Protein AF-A0AAD8IWA5-F1 (afdb_monomer_lite)

Sequence (115 aa):
MPHELLEHISFGDSPSVLSGEKQRKERSYDFTGAILWFAAKCDLILLLFDPHKLNISDGFKRVISSLRVHEDKIRVVLNKADQVDTQQLMRMYGALMWSLKKVLNTPEVVRIYVG

Organism: NCBI:txid360622

pLDDT: mean 85.71, std 9.95, range [51.41, 95.69]

Foldseek 3Di:
DDDPVCVPDDDDDDPDQDADCCQVVVDPDDSLVVLLVVLVVDQADEAEDELVHLDCHPSNLSSLLSSLVNLVRYAYEHPPLVVDDPVSSVVSVVVNQVVSCVSNVDPDRHHYHYD

Secondary structure (DSSP, 8-state):
---GGGGT-----------TTHHHHT-SS-HHHHHHHHHHH-S-EEEEE-GGG----HHHHHHHHHGGGGGGGEEEEE--GGGS-HHHHHHHHHHHHHHHHHHH--SS-PPEEE-

InterPro domains:
  IPR027417 P-loop containing nucleoside triphosphate hydrolase [G3DSA:3.40.50.300] (1-115)
  IPR027417 P-loop containing nucleoside triphosphate hydrolase [SSF52540] (4-103)

Radius of gyration: 15.16 Å; chains: 1; bounding box: 36×41×34 Å

Structure (mmCIF, N/CA/C/O backbone):
data_AF-A0AAD8IWA5-F1
#
_entry.id   AF-A0AAD8IWA5-F1
#
loop_
_atom_site.group_PDB
_atom_site.id
_atom_site.type_symbol
_atom_site.label_atom_id
_atom_site.label_alt_id
_atom_site.label_comp_id
_atom_site.label_asym_id
_atom_site.label_entity_id
_atom_site.label_seq_id
_atom_site.pdbx_PDB_ins_code
_atom_site.Cartn_x
_atom_site.Cartn_y
_atom_site.Cartn_z
_atom_site.occupancy
_atom_site.B_iso_or_equiv
_atom_site.auth_seq_id
_atom_site.auth_comp_id
_atom_site.auth_asym_id
_atom_site.auth_atom_id
_atom_site.pdbx_PDB_model_num
ATOM 1 N N . MET A 1 1 ? 2.916 -25.368 -1.268 1.00 78.31 1 MET A N 1
ATOM 2 C CA . MET A 1 1 ? 1.818 -25.525 -0.295 1.00 78.31 1 MET A CA 1
ATOM 3 C C . MET A 1 1 ? 0.525 -25.562 -1.094 1.00 78.31 1 MET A C 1
ATOM 5 O O . MET A 1 1 ? 0.270 -24.581 -1.779 1.00 78.31 1 MET A O 1
ATOM 9 N N . PRO A 1 2 ? -0.207 -26.685 -1.122 1.00 86.81 2 PRO A N 1
ATOM 10 C CA . PRO A 1 2 ? -1.456 -26.779 -1.872 1.00 86.81 2 PRO A CA 1
ATOM 11 C C . PRO A 1 2 ? -2.577 -26.040 -1.129 1.00 86.81 2 PRO A C 1
ATOM 13 O O . PRO A 1 2 ? -2.788 -26.273 0.059 1.00 86.81 2 PRO A O 1
ATOM 16 N N . HIS A 1 3 ? -3.254 -25.126 -1.821 1.00 94.06 3 HIS A N 1
ATOM 17 C CA . HIS A 1 3 ? -4.427 -24.402 -1.335 1.00 94.06 3 HIS A CA 1
ATOM 18 C C . HIS A 1 3 ? -5.238 -23.945 -2.552 1.00 94.06 3 HIS A C 1
ATOM 20 O O . HIS A 1 3 ? -4.656 -23.364 -3.462 1.00 94.06 3 HIS A O 1
ATOM 26 N N . GLU A 1 4 ? -6.556 -24.148 -2.549 1.00 95.62 4 GLU A N 1
ATOM 27 C CA . GLU A 1 4 ? -7.449 -23.883 -3.694 1.00 95.62 4 GLU A CA 1
ATOM 28 C C . GLU A 1 4 ? -7.301 -22.451 -4.241 1.00 95.62 4 GLU A C 1
ATOM 30 O O . GLU A 1 4 ? -7.073 -22.245 -5.425 1.00 95.62 4 GLU A O 1
ATOM 35 N N . LEU A 1 5 ? -7.279 -21.440 -3.361 1.00 92.19 5 LEU A N 1
ATOM 36 C CA . LEU A 1 5 ? -7.038 -20.050 -3.784 1.00 92.19 5 LEU A CA 1
ATOM 37 C C . LEU A 1 5 ? -5.697 -19.840 -4.509 1.00 92.19 5 LEU A C 1
ATOM 39 O O . LEU A 1 5 ? -5.620 -18.991 -5.393 1.00 92.19 5 LEU A O 1
ATOM 43 N N . LEU A 1 6 ? -4.647 -20.595 -4.169 1.00 93.81 6 LEU A N 1
ATOM 44 C CA . LEU A 1 6 ? -3.332 -20.441 -4.799 1.00 93.81 6 LEU A CA 1
ATOM 45 C C . LEU A 1 6 ? -3.281 -21.000 -6.230 1.00 93.81 6 LEU A C 1
ATOM 47 O O . LEU A 1 6 ? -2.306 -20.760 -6.938 1.00 93.81 6 LEU A O 1
ATOM 51 N N . GLU A 1 7 ? -4.328 -21.700 -6.674 1.00 94.38 7 GLU A N 1
ATOM 52 C CA . GLU A 1 7 ? -4.515 -22.082 -8.079 1.00 94.38 7 GLU A CA 1
ATOM 53 C C . GLU A 1 7 ? -4.967 -20.894 -8.941 1.00 94.38 7 GLU A C 1
ATOM 55 O O . GLU A 1 7 ? -4.786 -20.898 -10.158 1.00 94.38 7 GLU A O 1
ATOM 60 N N . HIS A 1 8 ? -5.528 -19.856 -8.312 1.00 95.06 8 HIS A N 1
ATOM 61 C CA . HIS A 1 8 ? -6.083 -18.682 -8.990 1.00 95.06 8 HIS A CA 1
ATOM 62 C C . HIS A 1 8 ? -5.279 -17.407 -8.747 1.00 95.06 8 HIS A C 1
ATOM 64 O O . HIS A 1 8 ? -5.239 -16.535 -9.613 1.00 95.06 8 HIS A O 1
ATOM 70 N N . ILE A 1 9 ? -4.652 -17.278 -7.575 1.00 94.94 9 ILE A N 1
ATOM 71 C CA . ILE A 1 9 ? -3.893 -16.089 -7.188 1.00 94.94 9 ILE A CA 1
ATOM 72 C C . ILE A 1 9 ? -2.531 -16.460 -6.614 1.00 94.94 9 ILE A C 1
ATOM 74 O O . ILE A 1 9 ? -2.376 -17.421 -5.870 1.00 94.94 9 ILE A O 1
ATOM 78 N N . SER A 1 10 ? -1.526 -15.654 -6.932 1.00 94.50 10 SER A N 1
ATOM 79 C CA . SER A 1 10 ? -0.190 -15.771 -6.352 1.00 94.50 10 SER A CA 1
ATOM 80 C C . SER A 1 10 ? 0.102 -14.555 -5.487 1.00 94.50 10 SER A C 1
ATOM 82 O O . SER A 1 10 ? -0.096 -13.419 -5.914 1.00 94.50 10 SER A O 1
ATOM 84 N N . PHE A 1 11 ? 0.604 -14.790 -4.276 1.00 93.06 11 PHE A N 1
ATOM 85 C CA . PHE A 1 11 ? 1.044 -13.725 -3.381 1.00 93.06 11 PHE A CA 1
ATOM 86 C C . PHE A 1 11 ? 2.556 -13.545 -3.486 1.00 93.06 11 PHE A C 1
ATOM 88 O O . PHE A 1 11 ? 3.319 -14.492 -3.298 1.00 93.06 11 PHE A O 1
ATOM 95 N N . GLY A 1 12 ? 2.983 -12.316 -3.767 1.00 92.62 12 GLY A N 1
ATOM 96 C CA . GLY A 1 12 ? 4.368 -11.895 -3.608 1.00 92.62 12 GLY A CA 1
ATOM 97 C C . GLY A 1 12 ? 4.512 -11.133 -2.299 1.00 92.62 12 GLY A C 1
ATOM 98 O O . GLY A 1 12 ? 3.925 -10.062 -2.158 1.00 92.62 12 GLY A O 1
ATOM 99 N N . ASP A 1 13 ? 5.279 -11.672 -1.356 1.00 91.12 13 ASP A N 1
ATOM 100 C CA . ASP A 1 13 ? 5.641 -10.939 -0.144 1.00 91.12 13 ASP A CA 1
ATOM 101 C C . ASP A 1 13 ? 6.926 -10.136 -0.376 1.00 91.12 13 ASP A C 1
ATOM 103 O O . ASP A 1 13 ? 7.864 -10.598 -1.034 1.00 91.12 13 ASP A O 1
ATOM 107 N N . SER A 1 14 ? 6.963 -8.916 0.153 1.00 88.62 14 SER A N 1
ATOM 108 C CA . SER A 1 14 ? 8.094 -8.006 -0.005 1.00 88.62 14 SER A CA 1
ATOM 109 C C . SER A 1 14 ? 8.733 -7.720 1.353 1.00 88.62 14 SER A C 1
ATOM 111 O O . SER A 1 14 ? 8.018 -7.477 2.325 1.00 88.62 14 SER A O 1
ATOM 113 N N . PRO A 1 15 ? 10.073 -7.676 1.452 1.00 86.19 15 PRO A N 1
ATOM 114 C CA . PRO A 1 15 ? 10.728 -7.281 2.691 1.00 86.19 15 PRO A CA 1
ATOM 115 C C . PRO A 1 15 ? 10.256 -5.900 3.162 1.00 86.19 15 PRO A C 1
ATOM 117 O O . PRO A 1 15 ? 10.232 -4.951 2.374 1.00 86.19 15 PRO A O 1
ATOM 120 N N . SER A 1 16 ? 9.973 -5.757 4.459 1.00 79.12 16 SER A N 1
ATOM 121 C CA . SER A 1 16 ? 9.470 -4.514 5.054 1.00 79.12 16 SER A CA 1
ATOM 122 C C . SER A 1 16 ? 10.278 -3.287 4.644 1.00 79.12 16 SER A C 1
ATOM 124 O O . SER A 1 16 ? 11.512 -3.313 4.572 1.00 79.12 16 SER A O 1
ATOM 126 N N . VAL A 1 17 ? 9.596 -2.167 4.418 1.00 76.81 17 VAL A N 1
ATOM 127 C CA . VAL A 1 17 ? 10.276 -0.909 4.115 1.00 76.81 17 VAL A CA 1
ATOM 128 C C . VAL A 1 17 ? 10.943 -0.383 5.385 1.00 76.81 17 VAL A C 1
ATOM 130 O O . VAL A 1 17 ? 10.303 0.193 6.259 1.00 76.81 17 VAL A O 1
ATOM 133 N N . LEU A 1 18 ? 12.256 -0.594 5.488 1.00 67.56 18 LEU A N 1
ATOM 134 C CA . LEU A 1 18 ? 13.110 0.006 6.511 1.00 67.56 18 LEU A CA 1
ATOM 135 C C . LEU A 1 18 ? 12.972 1.535 6.495 1.00 67.56 18 LEU A C 1
ATOM 137 O O . LEU A 1 18 ? 12.909 2.153 5.430 1.00 67.56 18 LEU A O 1
ATOM 141 N N . SER A 1 19 ? 12.968 2.141 7.676 1.00 63.00 19 SER A N 1
ATOM 142 C CA . SER A 1 19 ? 12.977 3.590 7.866 1.00 63.00 19 SER A CA 1
ATOM 143 C C . SER A 1 19 ? 14.409 4.142 7.927 1.00 63.00 19 SER A C 1
ATOM 145 O O . SER A 1 19 ? 15.274 3.548 8.570 1.00 63.00 19 SER A O 1
ATOM 147 N N . GLY A 1 20 ? 14.645 5.319 7.336 1.00 60.00 20 GLY A N 1
ATOM 148 C CA . GLY A 1 20 ? 15.899 6.080 7.476 1.00 60.00 20 GLY A CA 1
ATOM 149 C C . GLY A 1 20 ? 17.061 5.611 6.586 1.00 60.00 20 GLY A C 1
ATOM 150 O O . GLY A 1 20 ? 16.866 4.888 5.608 1.00 60.00 20 GLY A O 1
ATOM 151 N N . GLU A 1 21 ? 18.292 6.024 6.924 1.00 51.41 21 GLU A N 1
ATOM 152 C CA . GLU A 1 21 ? 19.520 5.730 6.150 1.00 51.41 21 GLU A CA 1
ATOM 153 C C . GLU A 1 21 ? 19.823 4.232 5.981 1.00 51.41 21 GLU A C 1
ATOM 155 O O . GLU A 1 21 ? 20.580 3.852 5.085 1.00 51.41 21 GLU A O 1
ATOM 160 N N . LYS A 1 22 ? 19.204 3.369 6.796 1.00 56.41 22 LYS A N 1
ATOM 161 C CA . LYS A 1 22 ? 19.356 1.910 6.724 1.00 56.41 22 LYS A CA 1
ATOM 162 C C . LYS A 1 22 ? 18.938 1.330 5.371 1.00 56.41 22 LYS A C 1
ATOM 164 O O . LYS A 1 22 ? 19.570 0.396 4.900 1.00 56.41 22 LYS A O 1
ATOM 169 N N . GLN A 1 23 ? 17.973 1.944 4.677 1.00 54.84 23 GLN A N 1
ATOM 170 C CA . GLN A 1 23 ? 17.627 1.565 3.297 1.00 54.84 23 GLN A CA 1
ATOM 171 C C . GLN A 1 23 ? 18.818 1.654 2.334 1.00 54.84 23 GLN A C 1
ATOM 173 O O . GLN A 1 23 ? 18.943 0.809 1.458 1.00 54.84 23 GLN A O 1
ATOM 178 N N . ARG A 1 24 ? 19.673 2.679 2.477 1.00 54.56 24 ARG A N 1
ATOM 179 C CA . ARG A 1 24 ? 20.832 2.899 1.593 1.00 54.56 24 ARG A CA 1
ATOM 180 C C . ARG A 1 24 ? 22.094 2.186 2.074 1.00 54.56 24 ARG A C 1
ATOM 182 O O . ARG A 1 24 ? 22.923 1.851 1.240 1.00 54.56 24 ARG A O 1
ATOM 189 N N . LYS A 1 25 ? 22.259 1.999 3.389 1.00 54.44 25 LYS A N 1
ATOM 190 C CA . LYS A 1 25 ? 23.468 1.399 3.982 1.00 54.44 25 LYS A CA 1
ATOM 191 C C . LYS A 1 25 ? 23.394 -0.124 4.155 1.00 54.44 25 LYS A C 1
ATOM 193 O O . LYS A 1 25 ? 24.430 -0.764 4.059 1.00 54.44 25 LYS A O 1
ATOM 198 N N . GLU A 1 26 ? 22.217 -0.710 4.399 1.00 61.03 26 GLU A N 1
ATOM 199 C CA . GLU A 1 26 ? 22.083 -2.159 4.667 1.00 61.03 26 GLU A CA 1
ATOM 200 C C . GLU A 1 26 ? 21.613 -2.982 3.457 1.00 61.03 26 GLU A C 1
ATOM 202 O O . GLU A 1 26 ? 21.764 -4.202 3.467 1.00 61.03 26 GLU A O 1
ATOM 207 N N . ARG A 1 27 ? 21.044 -2.369 2.407 1.00 70.38 27 ARG A N 1
ATOM 208 C CA . ARG A 1 27 ? 20.591 -3.115 1.220 1.00 70.38 27 ARG A CA 1
ATOM 209 C C . ARG A 1 27 ? 21.639 -3.073 0.116 1.00 70.38 27 ARG A C 1
ATOM 211 O O . ARG A 1 27 ? 21.992 -2.007 -0.373 1.00 70.38 27 ARG A O 1
ATOM 218 N N . SER A 1 2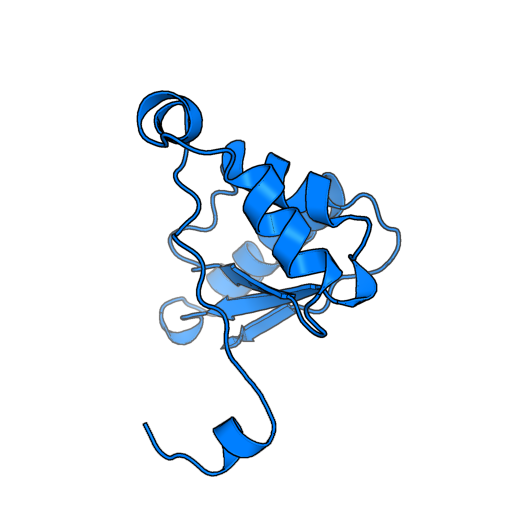8 ? 22.079 -4.251 -0.315 1.00 80.62 28 SER A N 1
ATOM 219 C CA . SER A 1 28 ? 23.005 -4.451 -1.438 1.00 80.62 28 SER A CA 1
ATOM 220 C C . SER A 1 28 ? 22.342 -4.333 -2.819 1.00 80.62 28 SER A C 1
ATOM 222 O O . SER A 1 28 ? 22.991 -4.579 -3.832 1.00 80.62 28 SER A O 1
ATOM 224 N N . TYR A 1 29 ? 21.054 -3.979 -2.876 1.00 85.44 29 TYR A N 1
ATOM 225 C CA . TYR A 1 29 ? 20.263 -3.917 -4.104 1.00 85.44 29 TYR A CA 1
ATOM 226 C C . TYR A 1 29 ? 19.307 -2.718 -4.111 1.00 85.44 29 TYR A C 1
ATOM 228 O O . TYR A 1 29 ? 18.931 -2.191 -3.058 1.00 85.44 29 TYR A O 1
ATOM 236 N N . ASP A 1 30 ? 18.873 -2.309 -5.307 1.00 85.94 30 ASP A N 1
ATOM 237 C CA . ASP A 1 30 ? 17.857 -1.269 -5.466 1.00 85.94 30 ASP A CA 1
ATOM 238 C C . ASP A 1 30 ? 16.464 -1.807 -5.120 1.00 85.94 30 ASP A C 1
ATOM 240 O O . ASP A 1 30 ? 15.743 -2.360 -5.950 1.00 85.94 30 ASP A O 1
ATOM 244 N N . PHE A 1 31 ? 16.074 -1.617 -3.862 1.00 87.19 31 PHE A N 1
ATOM 245 C CA . PHE A 1 31 ? 14.748 -1.998 -3.399 1.00 87.19 31 PHE A CA 1
ATOM 246 C C . PHE A 1 31 ? 13.620 -1.255 -4.118 1.00 87.19 31 PHE A C 1
ATOM 248 O O . PHE A 1 31 ? 12.578 -1.846 -4.376 1.00 87.19 31 PHE A O 1
ATOM 255 N N . THR A 1 32 ? 13.803 0.030 -4.442 1.00 88.00 32 THR A N 1
ATOM 256 C CA . THR A 1 32 ? 12.736 0.800 -5.102 1.00 88.00 32 THR A CA 1
ATOM 257 C C . THR A 1 32 ? 12.518 0.275 -6.519 1.00 88.00 32 THR A C 1
ATOM 259 O O . THR A 1 32 ? 11.378 0.030 -6.905 1.00 88.00 32 THR A O 1
ATOM 262 N N . GLY A 1 33 ? 13.604 0.017 -7.253 1.00 90.56 33 GLY A N 1
ATOM 263 C CA . GLY A 1 33 ? 13.554 -0.607 -8.574 1.00 90.56 33 GLY A CA 1
ATOM 264 C C . GLY A 1 33 ? 12.941 -2.009 -8.551 1.00 90.56 33 GLY A C 1
ATOM 265 O O . GLY A 1 33 ? 12.105 -2.320 -9.396 1.00 90.56 33 GLY A O 1
ATOM 266 N N . ALA A 1 34 ? 13.276 -2.832 -7.552 1.00 91.62 34 ALA A N 1
ATOM 267 C CA . ALA A 1 34 ? 12.678 -4.157 -7.389 1.00 91.62 34 ALA A CA 1
ATOM 268 C C . ALA A 1 34 ? 11.157 -4.082 -7.165 1.00 91.62 34 ALA A C 1
ATOM 270 O O . ALA A 1 34 ? 10.399 -4.770 -7.846 1.00 91.62 34 ALA A O 1
ATOM 271 N N . ILE A 1 35 ? 10.696 -3.212 -6.259 1.00 92.31 35 ILE A N 1
ATOM 272 C CA . ILE A 1 35 ? 9.260 -3.011 -6.007 1.00 92.31 35 ILE A CA 1
ATOM 273 C C . ILE A 1 35 ? 8.545 -2.498 -7.262 1.00 92.31 35 ILE A C 1
ATOM 275 O O . ILE A 1 35 ? 7.464 -2.985 -7.585 1.00 92.31 35 ILE A O 1
ATOM 279 N N . LEU A 1 36 ? 9.153 -1.568 -8.002 1.00 92.81 36 LEU A N 1
ATOM 280 C CA . LEU A 1 36 ? 8.584 -1.060 -9.250 1.00 92.81 36 LEU A CA 1
ATOM 281 C C . LEU A 1 36 ? 8.472 -2.156 -10.324 1.00 92.81 36 LEU A C 1
ATOM 283 O O . LEU A 1 36 ? 7.466 -2.232 -11.024 1.00 92.81 36 LEU A O 1
ATOM 287 N N . TRP A 1 37 ? 9.466 -3.043 -10.422 1.00 94.25 37 TRP A N 1
ATOM 288 C CA . TRP A 1 37 ? 9.421 -4.188 -11.334 1.00 94.25 37 TRP A CA 1
ATOM 289 C C . TRP A 1 37 ? 8.265 -5.142 -11.005 1.00 94.25 37 TRP A C 1
ATOM 291 O O . TRP A 1 37 ? 7.580 -5.609 -11.915 1.00 94.25 37 TRP A O 1
ATOM 301 N N . PHE A 1 38 ? 8.006 -5.395 -9.716 1.00 94.69 38 PHE A N 1
ATOM 302 C CA . PHE A 1 38 ? 6.841 -6.176 -9.288 1.00 94.69 38 PHE A CA 1
ATOM 303 C C . PHE A 1 38 ? 5.527 -5.451 -9.583 1.00 94.69 38 PHE A C 1
ATOM 305 O O . PHE A 1 38 ? 4.610 -6.066 -10.118 1.00 94.69 38 PHE A O 1
ATOM 312 N N . ALA A 1 39 ? 5.451 -4.146 -9.313 1.00 94.62 39 ALA A N 1
ATOM 313 C CA . ALA A 1 39 ? 4.264 -3.328 -9.564 1.00 94.62 39 ALA A CA 1
ATOM 314 C C . ALA A 1 39 ? 3.821 -3.330 -11.037 1.00 94.62 39 ALA A C 1
ATOM 316 O O . ALA A 1 39 ? 2.626 -3.362 -11.349 1.00 94.62 39 ALA A O 1
ATOM 317 N N . ALA A 1 40 ? 4.792 -3.360 -11.952 1.00 95.19 40 ALA A N 1
ATOM 318 C CA . ALA A 1 40 ? 4.529 -3.464 -13.381 1.00 95.19 40 ALA A CA 1
ATOM 319 C C . ALA A 1 40 ? 3.889 -4.810 -13.775 1.00 95.19 40 ALA A C 1
ATOM 321 O O . ALA A 1 40 ? 3.174 -4.870 -14.773 1.00 95.19 40 ALA A O 1
ATOM 322 N N . LYS A 1 41 ? 4.121 -5.878 -12.999 1.00 95.12 41 LYS A N 1
ATOM 323 C CA . LYS A 1 41 ? 3.707 -7.255 -13.319 1.00 95.12 41 LYS A CA 1
ATOM 324 C C . LYS A 1 41 ? 2.5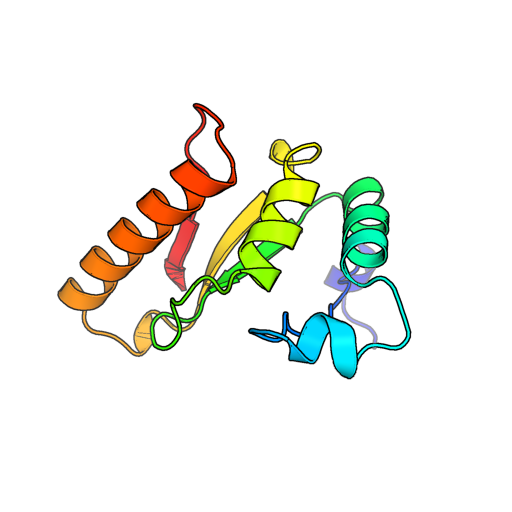30 -7.776 -12.505 1.00 95.12 41 LYS A C 1
ATOM 326 O O . LYS A 1 41 ? 1.902 -8.733 -12.935 1.00 95.12 41 LYS A O 1
ATOM 331 N N . CYS A 1 42 ? 2.259 -7.202 -11.339 1.00 95.44 42 CYS A N 1
ATOM 332 C CA . CYS A 1 42 ? 1.143 -7.622 -10.503 1.00 95.44 42 CYS A CA 1
ATOM 333 C C . CYS A 1 42 ? -0.173 -6.976 -10.946 1.00 95.44 42 CYS A C 1
ATOM 335 O O . CYS A 1 42 ? -0.184 -5.879 -11.515 1.00 95.44 42 CYS A O 1
ATOM 337 N N . ASP A 1 43 ? -1.279 -7.615 -10.585 1.00 95.69 43 ASP A N 1
ATOM 338 C CA . ASP A 1 43 ? -2.630 -7.083 -10.779 1.00 95.69 43 ASP A CA 1
ATOM 339 C C . ASP A 1 43 ? -3.086 -6.195 -9.611 1.00 95.69 43 ASP A C 1
ATOM 341 O O . ASP A 1 43 ? -3.901 -5.294 -9.787 1.00 95.69 43 ASP A O 1
ATOM 345 N N . LEU A 1 44 ? -2.534 -6.416 -8.412 1.00 94.56 44 LEU A N 1
ATOM 346 C CA . LEU A 1 44 ? -2.917 -5.726 -7.182 1.00 94.56 44 LEU A CA 1
ATOM 347 C C . LEU A 1 44 ? -1.693 -5.447 -6.304 1.00 94.56 44 LEU A C 1
ATOM 349 O O . LEU A 1 44 ? -0.844 -6.317 -6.119 1.00 94.56 44 LEU A O 1
ATOM 353 N N . ILE A 1 45 ? -1.642 -4.255 -5.710 1.00 94.44 45 ILE A N 1
ATOM 354 C CA . ILE A 1 45 ? -0.605 -3.848 -4.758 1.00 94.44 45 ILE A CA 1
ATOM 355 C C . ILE A 1 45 ? -1.269 -3.542 -3.419 1.00 94.44 45 ILE A C 1
ATOM 357 O O . ILE A 1 45 ? -2.068 -2.611 -3.313 1.00 94.44 45 ILE A O 1
ATOM 361 N N . LEU A 1 46 ? -0.916 -4.301 -2.382 1.00 94.19 46 LEU A N 1
ATOM 362 C CA . LEU A 1 46 ? -1.412 -4.090 -1.024 1.00 94.19 46 LEU A CA 1
ATOM 363 C C . LEU A 1 46 ? -0.411 -3.266 -0.208 1.00 94.19 46 LEU A C 1
ATOM 365 O O . LEU A 1 46 ? 0.711 -3.702 0.040 1.00 94.19 46 LEU A O 1
ATOM 369 N N . LEU A 1 47 ? -0.827 -2.080 0.238 1.00 92.44 47 LEU A N 1
ATOM 370 C CA . LEU A 1 47 ? -0.067 -1.263 1.184 1.00 92.44 47 LEU A CA 1
ATOM 371 C C . LEU A 1 47 ? -0.624 -1.461 2.593 1.00 92.44 47 LEU A C 1
ATOM 373 O O . LEU A 1 47 ? -1.725 -1.006 2.899 1.00 92.44 47 LEU A O 1
ATOM 377 N N . LEU A 1 48 ? 0.150 -2.129 3.445 1.00 91.44 48 LEU A N 1
ATOM 378 C CA . LEU A 1 48 ? -0.238 -2.466 4.813 1.00 91.44 48 LEU A CA 1
ATOM 379 C C . LEU A 1 48 ? 0.245 -1.393 5.794 1.00 91.44 48 LEU A C 1
ATOM 381 O O . LEU A 1 48 ? 1.431 -1.065 5.836 1.00 91.44 48 LEU A O 1
ATOM 385 N N . PHE A 1 49 ? -0.673 -0.884 6.611 1.00 90.00 49 PHE A N 1
ATOM 386 C CA . PHE A 1 49 ? -0.401 0.051 7.697 1.00 90.00 49 PHE A CA 1
ATOM 387 C C . PHE A 1 49 ? -0.854 -0.550 9.019 1.00 90.00 49 PHE A C 1
ATOM 389 O O . PHE A 1 49 ? -1.938 -1.113 9.110 1.00 90.00 49 PHE A O 1
ATOM 396 N N . ASP A 1 50 ? -0.024 -0.393 10.043 1.00 87.88 50 ASP A N 1
ATOM 397 C CA . ASP A 1 50 ? -0.356 -0.727 11.426 1.00 87.88 50 ASP A CA 1
ATOM 398 C C . ASP A 1 50 ? -0.705 0.584 12.150 1.00 87.88 50 ASP A C 1
ATOM 400 O O . ASP A 1 50 ? 0.090 1.534 12.066 1.00 87.88 50 ASP A O 1
ATOM 404 N N . PRO A 1 51 ? -1.851 0.676 12.848 1.00 82.75 51 PRO A N 1
ATOM 405 C CA . PRO A 1 51 ? -2.244 1.874 13.556 1.00 82.75 51 PRO A CA 1
ATOM 406 C C . PRO A 1 51 ? -1.136 2.309 14.529 1.00 82.75 51 PRO A C 1
ATOM 408 O O . PRO A 1 51 ? -0.691 3.459 14.492 1.00 82.75 51 PRO A O 1
ATOM 411 N N . HIS A 1 52 ? -0.575 1.407 15.329 1.00 80.00 52 HIS A N 1
ATOM 412 C CA . HIS A 1 52 ? 0.443 1.772 16.316 1.00 80.00 52 HIS A CA 1
ATOM 413 C C . HIS A 1 52 ? 1.742 2.315 15.695 1.00 80.00 52 HIS A C 1
ATOM 415 O O . HIS A 1 52 ? 2.556 2.916 16.397 1.00 80.00 52 HIS A O 1
ATOM 421 N N . LYS A 1 53 ? 1.956 2.121 14.385 1.00 74.25 53 LYS A N 1
ATOM 422 C CA . LYS A 1 53 ? 3.168 2.526 13.657 1.00 74.25 53 LYS A CA 1
ATOM 423 C C . LYS A 1 53 ? 2.852 3.276 12.361 1.00 74.25 53 LYS A C 1
ATOM 425 O O . LYS A 1 53 ? 3.508 3.072 11.344 1.00 74.25 53 LYS A O 1
ATOM 430 N N . LEU A 1 54 ? 1.907 4.212 12.410 1.00 73.44 54 LEU A N 1
ATOM 431 C CA . LEU A 1 54 ? 1.457 5.002 11.253 1.00 73.44 54 LEU A CA 1
ATOM 432 C C . LEU A 1 54 ? 2.478 6.002 10.667 1.00 73.44 54 LEU A C 1
ATOM 434 O O . LEU A 1 54 ? 2.138 6.812 9.804 1.00 73.44 54 LEU A O 1
ATOM 438 N N . ASN A 1 55 ? 3.737 5.976 11.109 1.00 71.25 55 ASN A N 1
ATOM 439 C CA . ASN A 1 55 ? 4.747 6.897 10.606 1.00 71.25 55 ASN A CA 1
ATOM 440 C C . ASN A 1 55 ? 5.212 6.483 9.199 1.00 71.25 55 ASN A C 1
ATOM 442 O O . ASN A 1 55 ? 5.976 5.529 9.030 1.00 71.25 55 ASN A O 1
ATOM 446 N N . 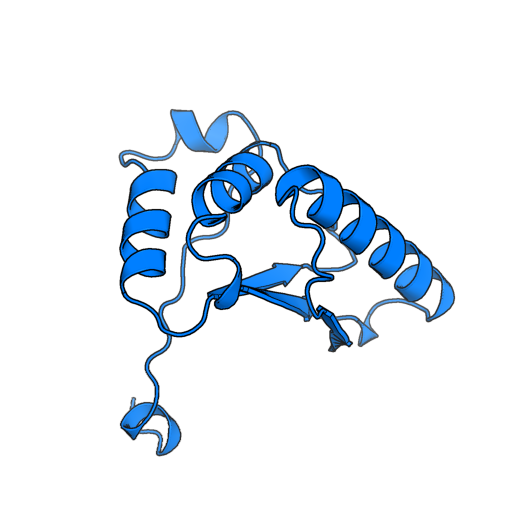ILE A 1 56 ? 4.775 7.229 8.182 1.00 76.31 56 ILE A N 1
ATOM 447 C CA . ILE A 1 56 ? 5.226 7.045 6.800 1.00 76.31 56 ILE A CA 1
ATOM 448 C C . ILE A 1 56 ? 6.662 7.564 6.688 1.00 76.31 56 ILE A C 1
ATOM 450 O O . ILE A 1 56 ? 6.902 8.756 6.479 1.00 76.31 56 ILE A O 1
ATOM 454 N N . SER A 1 57 ? 7.626 6.655 6.833 1.00 78.12 57 SER A N 1
ATOM 455 C CA . SER A 1 57 ? 9.047 6.975 6.688 1.00 78.12 57 SER A CA 1
ATOM 456 C C . SER A 1 57 ? 9.367 7.520 5.293 1.00 78.12 57 SER A C 1
ATOM 458 O O . SER A 1 57 ? 8.680 7.213 4.317 1.00 78.12 57 SER A O 1
ATOM 460 N N . ASP A 1 58 ? 10.445 8.294 5.161 1.00 79.00 58 ASP A N 1
ATOM 461 C CA . ASP A 1 58 ? 10.831 8.867 3.863 1.00 79.00 58 ASP A CA 1
ATOM 462 C C . ASP A 1 5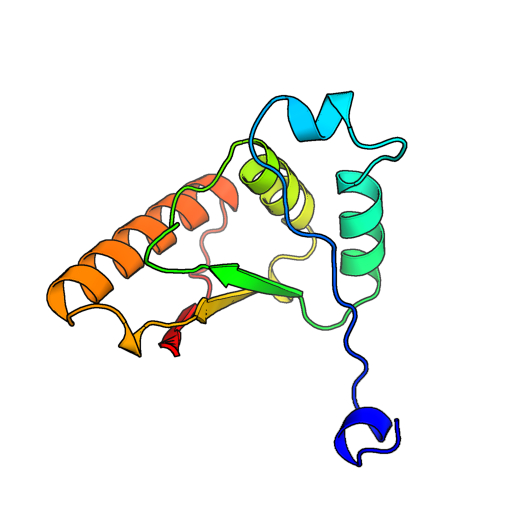8 ? 11.169 7.796 2.817 1.00 79.00 58 ASP A C 1
ATOM 464 O O . ASP A 1 58 ? 10.871 7.966 1.634 1.00 79.00 58 ASP A O 1
ATOM 468 N N . GLY A 1 59 ? 11.701 6.648 3.256 1.00 78.81 59 GLY A N 1
ATOM 469 C CA . GLY A 1 59 ? 11.883 5.474 2.400 1.00 78.81 59 GLY A CA 1
ATOM 470 C C . GLY A 1 59 ? 10.552 4.967 1.846 1.00 78.81 59 GLY A C 1
ATOM 471 O O . GLY A 1 59 ? 10.437 4.714 0.648 1.00 78.81 59 GLY A O 1
ATOM 472 N N . PHE A 1 60 ? 9.519 4.904 2.687 1.00 84.06 60 PHE A N 1
ATOM 473 C CA . PHE A 1 60 ? 8.190 4.475 2.264 1.00 84.06 60 PHE A CA 1
ATOM 474 C C . PHE A 1 60 ? 7.509 5.497 1.352 1.00 84.06 60 PHE A C 1
ATOM 476 O O . PHE A 1 60 ? 6.965 5.116 0.318 1.00 84.06 60 PHE A O 1
ATOM 483 N N . LYS A 1 61 ? 7.643 6.800 1.640 1.00 86.56 61 LYS A N 1
ATOM 484 C CA . LYS A 1 61 ? 7.175 7.864 0.733 1.00 86.56 61 LYS A CA 1
ATOM 485 C C . LYS A 1 61 ? 7.804 7.747 -0.652 1.00 86.56 61 LYS A C 1
ATOM 487 O O . LYS A 1 61 ? 7.105 7.929 -1.647 1.00 86.56 61 LYS A O 1
ATOM 492 N N . ARG A 1 62 ? 9.105 7.442 -0.730 1.00 85.56 62 ARG A N 1
ATOM 493 C CA . ARG A 1 62 ? 9.819 7.281 -2.005 1.00 85.56 62 ARG A CA 1
ATOM 494 C C . ARG A 1 62 ? 9.282 6.099 -2.809 1.00 85.56 62 ARG A C 1
ATOM 496 O O . ARG A 1 62 ? 9.036 6.260 -3.999 1.00 85.56 62 ARG A O 1
ATOM 503 N N . VAL A 1 63 ? 9.047 4.961 -2.155 1.00 88.75 63 VAL A N 1
ATOM 504 C CA . VAL A 1 63 ? 8.468 3.772 -2.799 1.00 88.75 63 VAL A CA 1
ATOM 505 C C . VAL A 1 63 ? 7.048 4.057 -3.291 1.00 88.75 63 VAL A C 1
ATOM 507 O O . VAL A 1 63 ? 6.762 3.854 -4.466 1.00 88.75 63 VAL A O 1
ATOM 510 N N . ILE A 1 64 ? 6.175 4.623 -2.452 1.00 89.12 64 ILE A N 1
ATOM 511 C CA . ILE A 1 6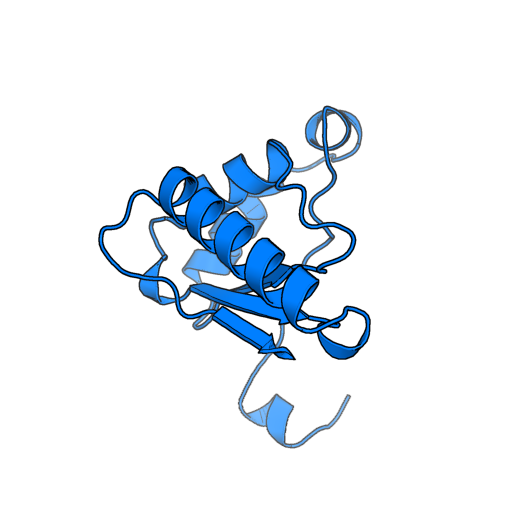4 ? 4.806 4.984 -2.862 1.00 89.12 64 ILE A CA 1
ATOM 512 C C . ILE A 1 64 ? 4.835 5.989 -4.024 1.00 89.12 64 ILE A C 1
ATOM 514 O O . ILE A 1 64 ? 4.064 5.866 -4.969 1.00 89.12 64 ILE A O 1
ATOM 518 N N . SER A 1 65 ? 5.767 6.946 -4.008 1.00 89.19 65 SER A N 1
ATOM 519 C CA . SER A 1 65 ? 5.917 7.914 -5.102 1.00 89.19 65 SER A CA 1
ATOM 520 C C . SER A 1 65 ? 6.336 7.253 -6.418 1.00 89.19 65 SER A C 1
ATOM 522 O O . SER A 1 65 ? 5.842 7.652 -7.468 1.00 89.19 65 SER A O 1
ATOM 524 N N . SER A 1 66 ? 7.201 6.229 -6.386 1.00 89.31 66 SER A N 1
ATOM 525 C CA . SER A 1 66 ? 7.531 5.453 -7.593 1.00 89.31 66 SER A CA 1
ATOM 526 C C . SER A 1 66 ? 6.367 4.599 -8.098 1.00 89.31 66 SER A C 1
ATOM 528 O O . SER A 1 66 ? 6.293 4.323 -9.289 1.00 89.31 66 SER A O 1
ATOM 530 N N . LEU A 1 67 ? 5.439 4.221 -7.215 1.00 90.75 67 LEU A N 1
ATOM 531 C CA . LEU A 1 67 ? 4.268 3.413 -7.554 1.00 90.75 67 LEU A CA 1
ATOM 532 C C . LEU A 1 67 ? 3.109 4.221 -8.154 1.00 90.75 67 LEU A C 1
ATOM 534 O O . LEU A 1 67 ? 2.130 3.616 -8.574 1.00 90.75 67 LEU A O 1
ATOM 538 N N . ARG A 1 68 ? 3.209 5.556 -8.244 1.00 87.94 68 ARG A N 1
ATOM 539 C CA . ARG A 1 68 ? 2.152 6.419 -8.813 1.00 87.94 68 ARG A CA 1
ATOM 540 C C . ARG A 1 68 ? 1.724 6.017 -10.227 1.00 87.94 68 ARG A C 1
ATOM 542 O O . ARG A 1 68 ? 0.570 6.188 -10.583 1.00 87.94 68 ARG A O 1
ATOM 549 N N . VAL A 1 69 ? 2.635 5.453 -11.022 1.00 89.00 69 VAL A N 1
ATOM 550 C CA . VAL A 1 69 ? 2.339 4.962 -12.384 1.00 89.00 69 VAL A CA 1
ATOM 551 C C . VAL A 1 69 ? 1.355 3.777 -12.380 1.00 89.00 69 VAL A C 1
ATOM 553 O O . VAL A 1 69 ? 0.754 3.471 -13.403 1.00 89.00 69 VAL A O 1
ATOM 556 N N . HIS A 1 70 ? 1.178 3.122 -11.233 1.00 91.56 70 HIS A N 1
ATOM 557 C CA . HIS A 1 70 ? 0.317 1.957 -11.029 1.00 91.56 70 HIS A CA 1
ATOM 558 C C . HIS A 1 70 ? -0.703 2.200 -9.903 1.00 91.56 70 HIS A C 1
ATOM 560 O O . HIS A 1 70 ? -1.034 1.280 -9.152 1.00 91.56 70 HIS A O 1
ATOM 566 N N . GLU A 1 71 ? -1.148 3.450 -9.719 1.00 89.00 71 GLU A N 1
ATOM 567 C CA . GLU A 1 71 ? -2.029 3.827 -8.607 1.00 89.00 71 GLU A CA 1
ATOM 568 C C . GLU A 1 71 ? -3.397 3.135 -8.632 1.00 89.00 71 GLU A C 1
ATOM 570 O O . GLU A 1 71 ? -3.955 2.833 -7.576 1.00 89.00 71 GLU A O 1
ATOM 575 N N . ASP A 1 72 ? -3.883 2.778 -9.820 1.00 90.31 72 ASP A N 1
ATOM 576 C CA . ASP A 1 72 ? -5.118 2.028 -10.053 1.00 90.31 72 ASP A CA 1
ATOM 577 C C . ASP A 1 72 ? -5.108 0.644 -9.376 1.00 90.31 72 ASP A C 1
ATOM 579 O O . ASP A 1 72 ? -6.146 0.159 -8.903 1.00 90.31 72 ASP A O 1
ATOM 583 N N . LYS A 1 73 ? -3.918 0.044 -9.244 1.00 92.50 73 LYS A N 1
ATOM 584 C CA . LYS A 1 73 ? -3.691 -1.267 -8.618 1.00 92.50 73 LYS A CA 1
ATOM 585 C C . LYS A 1 73 ? -3.532 -1.196 -7.101 1.00 92.50 73 LYS A C 1
ATOM 587 O O . LYS A 1 73 ? -3.561 -2.230 -6.431 1.00 92.50 73 LYS A O 1
ATOM 592 N N . ILE A 1 74 ? -3.338 -0.002 -6.538 1.00 92.06 74 ILE A N 1
ATOM 593 C CA . ILE A 1 74 ? -3.030 0.172 -5.116 1.00 92.06 74 ILE A CA 1
ATOM 594 C C . ILE A 1 74 ? -4.301 0.040 -4.277 1.00 92.06 74 ILE A C 1
ATOM 596 O O . ILE A 1 74 ? -5.310 0.711 -4.505 1.00 92.06 74 ILE A O 1
ATOM 600 N N . ARG A 1 75 ? -4.244 -0.799 -3.243 1.00 92.94 75 ARG A N 1
ATOM 601 C CA . ARG A 1 75 ? -5.240 -0.877 -2.171 1.00 92.94 75 ARG A CA 1
ATOM 602 C C . ARG A 1 75 ? -4.538 -0.747 -0.831 1.00 92.94 75 ARG A C 1
ATOM 604 O O . ARG A 1 75 ? -3.511 -1.377 -0.586 1.00 92.94 75 ARG A O 1
ATOM 611 N N . VAL A 1 76 ? -5.092 0.091 0.035 1.00 92.94 76 VAL A N 1
ATOM 612 C CA . VAL A 1 76 ? -4.507 0.372 1.346 1.00 92.94 76 VAL A CA 1
ATOM 613 C C . VAL A 1 76 ? -5.266 -0.414 2.395 1.00 92.94 76 VAL A C 1
ATOM 615 O O . VAL A 1 76 ? -6.492 -0.397 2.412 1.00 92.94 76 VAL A O 1
ATOM 618 N N . VAL A 1 77 ? -4.544 -1.086 3.278 1.00 94.06 77 VAL A N 1
ATOM 619 C CA . VAL A 1 77 ? -5.117 -1.863 4.373 1.00 94.06 77 VAL A CA 1
ATOM 620 C C . VAL A 1 77 ? -4.575 -1.307 5.682 1.00 94.06 77 VAL A C 1
ATOM 622 O O . VAL A 1 77 ? -3.366 -1.307 5.910 1.00 94.06 77 VAL A O 1
ATOM 625 N N . LEU A 1 78 ? -5.471 -0.821 6.534 1.00 92.75 78 LEU A N 1
ATOM 626 C CA . LEU A 1 78 ? -5.190 -0.494 7.922 1.00 92.75 78 LEU A CA 1
ATOM 627 C C . LEU A 1 78 ? -5.459 -1.755 8.748 1.00 92.75 78 LEU A C 1
ATOM 629 O O . LEU A 1 78 ? -6.608 -2.060 9.046 1.00 92.75 78 LEU A O 1
ATOM 633 N N . ASN A 1 79 ? -4.391 -2.498 9.015 1.00 90.81 79 ASN A N 1
ATOM 634 C CA . ASN A 1 79 ? -4.390 -3.791 9.691 1.00 90.81 79 ASN A CA 1
ATOM 635 C C . ASN A 1 79 ? -4.280 -3.611 11.209 1.00 90.81 79 ASN A C 1
ATOM 637 O O . ASN A 1 79 ? -3.594 -2.690 11.639 1.00 90.81 79 ASN A O 1
ATOM 641 N N . LYS A 1 80 ? -4.818 -4.539 12.006 1.00 89.88 80 LYS A N 1
ATOM 642 C CA . LYS A 1 80 ? -4.829 -4.499 13.482 1.00 89.88 80 LYS A CA 1
ATOM 643 C C . LYS A 1 80 ? -5.661 -3.354 14.059 1.00 89.88 80 LYS A C 1
ATOM 645 O O . LYS A 1 80 ? -5.328 -2.784 15.102 1.00 89.88 80 LYS A O 1
ATOM 650 N N . ALA A 1 81 ? -6.719 -2.959 13.360 1.00 89.12 81 ALA A N 1
ATOM 651 C CA . ALA A 1 81 ? -7.626 -1.915 13.817 1.00 89.12 81 ALA A CA 1
ATOM 652 C C . ALA A 1 81 ? -8.371 -2.303 15.108 1.00 89.12 81 ALA A C 1
ATOM 654 O O . ALA A 1 81 ? -8.810 -1.422 15.840 1.00 89.12 81 ALA A O 1
ATOM 655 N N . ASP A 1 82 ? -8.461 -3.600 15.414 1.00 90.75 82 ASP A N 1
ATOM 656 C CA . ASP A 1 82 ? -8.995 -4.159 16.659 1.00 90.75 82 ASP A CA 1
ATOM 657 C C . ASP A 1 82 ? -8.171 -3.790 17.908 1.00 90.75 82 ASP A C 1
ATOM 659 O O . ASP A 1 82 ? -8.676 -3.860 19.027 1.00 90.75 82 ASP A O 1
ATOM 663 N N . GLN A 1 83 ? -6.916 -3.365 17.731 1.00 89.69 83 GLN A N 1
ATOM 664 C CA . GLN A 1 83 ? -5.995 -3.042 18.829 1.00 89.69 83 GLN A CA 1
ATOM 665 C C . GLN A 1 83 ? -6.096 -1.589 19.320 1.00 89.69 83 GLN A C 1
ATOM 667 O O . GLN A 1 83 ? -5.403 -1.201 20.263 1.00 89.69 83 GLN A O 1
ATOM 672 N N . VAL A 1 84 ? -6.942 -0.770 18.691 1.00 89.06 84 VAL A N 1
ATOM 673 C CA . VAL A 1 84 ? -7.119 0.650 19.018 1.00 89.06 84 VAL A CA 1
ATOM 674 C C . VAL A 1 84 ? -8.588 0.992 19.229 1.00 89.06 84 VAL A C 1
ATOM 676 O O . VAL A 1 84 ? -9.479 0.384 18.642 1.00 89.06 84 VAL A O 1
ATOM 679 N N . ASP A 1 85 ? -8.859 1.998 20.060 1.00 93.00 85 ASP A N 1
ATOM 680 C CA . ASP A 1 85 ? -10.224 2.483 20.239 1.00 93.00 85 ASP A CA 1
ATOM 681 C C . ASP A 1 85 ? -10.741 3.204 18.983 1.00 93.00 85 ASP A C 1
ATOM 683 O O . ASP A 1 85 ? -9.977 3.729 18.166 1.00 93.00 85 ASP A O 1
ATOM 687 N N . THR A 1 86 ? -12.065 3.283 18.849 1.00 90.88 86 THR A N 1
ATOM 688 C CA . THR A 1 86 ? -12.729 3.881 17.686 1.00 90.88 86 THR A CA 1
ATOM 689 C C . THR A 1 86 ? -12.326 5.339 17.438 1.00 90.88 86 THR A C 1
ATOM 691 O O . THR A 1 86 ? -12.193 5.749 16.286 1.00 90.88 86 THR A O 1
ATOM 694 N N . GLN A 1 87 ? -12.117 6.155 18.478 1.00 91.50 87 GLN A N 1
ATOM 695 C CA . GLN A 1 87 ? -11.730 7.557 18.288 1.00 91.50 87 GLN A CA 1
ATOM 696 C C . GLN A 1 87 ? -10.294 7.665 17.783 1.00 91.50 87 GLN A C 1
ATOM 698 O O . GLN A 1 87 ? -10.016 8.456 16.874 1.00 91.50 87 GLN A O 1
ATOM 703 N N . GLN A 1 88 ? -9.383 6.873 18.347 1.00 88.50 88 GLN A N 1
ATOM 704 C CA . GLN A 1 88 ? -8.004 6.809 17.890 1.00 88.50 88 GLN A CA 1
ATOM 705 C C . GLN A 1 88 ? -7.955 6.309 16.445 1.00 88.50 88 GLN A C 1
ATOM 707 O O . GLN A 1 88 ? -7.345 6.968 15.603 1.00 88.50 88 GLN A O 1
ATOM 712 N N . LEU A 1 89 ? -8.695 5.246 16.123 1.00 90.12 89 LEU A N 1
ATOM 713 C CA . LEU A 1 89 ? -8.813 4.703 14.772 1.00 90.12 89 LEU A CA 1
ATOM 714 C C . LEU A 1 89 ? -9.265 5.761 13.756 1.00 90.12 89 LEU A C 1
ATOM 716 O O . LEU A 1 89 ? -8.648 5.905 12.702 1.00 90.12 89 LEU A O 1
ATOM 720 N N . MET A 1 90 ? -10.282 6.564 14.084 1.00 91.06 90 MET A N 1
ATOM 721 C CA . MET A 1 90 ? -10.757 7.640 13.204 1.00 91.06 90 MET A CA 1
ATOM 722 C C . MET A 1 90 ? -9.697 8.726 12.978 1.00 91.06 90 MET A C 1
ATOM 724 O O . MET A 1 90 ? -9.513 9.194 11.851 1.00 91.06 90 MET A O 1
ATOM 728 N N . ARG A 1 91 ? -8.953 9.111 14.025 1.00 89.50 91 ARG A N 1
ATOM 729 C CA . ARG A 1 91 ? -7.840 10.075 13.903 1.00 89.50 91 ARG A CA 1
ATOM 730 C C . ARG A 1 91 ? -6.729 9.529 13.009 1.00 89.50 91 ARG A C 1
ATOM 732 O O . ARG A 1 91 ? -6.177 10.251 12.181 1.00 89.50 91 ARG A O 1
ATOM 739 N N . MET A 1 92 ? -6.428 8.249 13.161 1.00 88.25 92 MET A N 1
ATOM 740 C CA . MET A 1 92 ? -5.385 7.529 12.436 1.00 88.25 92 MET A CA 1
ATOM 741 C C . MET A 1 92 ? -5.731 7.350 10.964 1.00 88.25 92 MET A C 1
ATOM 743 O O . MET A 1 92 ? -4.910 7.641 10.098 1.00 88.25 92 MET A O 1
ATOM 747 N N . TYR A 1 93 ? -6.975 6.970 10.683 1.00 89.88 93 TYR A N 1
ATOM 748 C CA . TYR A 1 93 ? -7.530 6.914 9.340 1.00 89.88 93 TYR A CA 1
ATOM 749 C C . TYR A 1 93 ? -7.420 8.274 8.634 1.00 89.88 93 TYR A C 1
ATOM 751 O O . TYR A 1 93 ? -6.920 8.359 7.512 1.00 89.88 93 TYR A O 1
ATOM 759 N N . GLY A 1 94 ? -7.804 9.360 9.318 1.00 89.75 94 GLY A N 1
ATOM 760 C CA . GLY A 1 94 ? -7.668 10.722 8.796 1.00 89.75 94 GLY A CA 1
ATOM 761 C C . GLY A 1 94 ? -6.214 11.108 8.500 1.00 89.75 94 GLY A C 1
ATOM 762 O O . GLY A 1 94 ? -5.914 11.606 7.412 1.00 89.75 94 GLY A O 1
ATOM 763 N N . ALA A 1 95 ? -5.294 10.827 9.428 1.00 88.56 95 ALA A N 1
ATOM 764 C CA . ALA A 1 95 ? -3.865 11.093 9.252 1.00 88.56 95 ALA A CA 1
ATOM 765 C C . ALA A 1 95 ? -3.255 10.293 8.084 1.00 88.56 95 ALA A C 1
ATOM 767 O O . ALA A 1 95 ? -2.433 10.823 7.326 1.00 88.56 95 ALA A O 1
ATOM 768 N N . LEU A 1 96 ? -3.685 9.039 7.907 1.00 89.19 96 LEU A N 1
ATOM 769 C CA . LEU A 1 96 ? -3.265 8.178 6.806 1.00 89.19 96 LEU A CA 1
ATOM 770 C C . LEU A 1 96 ? -3.758 8.713 5.461 1.00 89.19 96 LEU A C 1
ATOM 772 O O . LEU A 1 96 ? -2.943 8.920 4.562 1.00 89.19 96 LEU A O 1
ATOM 776 N N . MET A 1 97 ? -5.056 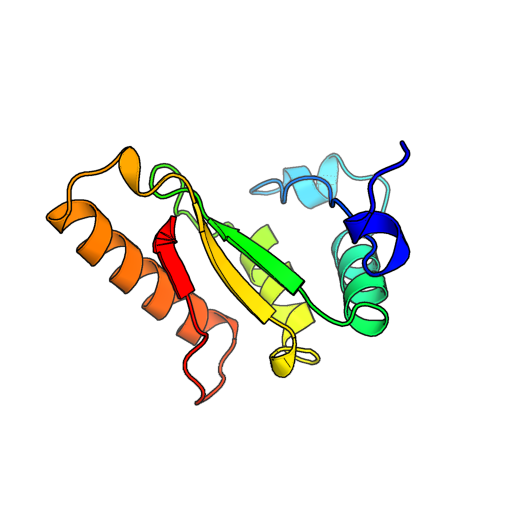9.007 5.332 1.00 88.69 97 MET A N 1
ATOM 777 C CA . MET A 1 97 ? -5.615 9.593 4.108 1.00 88.69 97 MET A CA 1
ATOM 778 C C . MET A 1 97 ? -4.914 10.899 3.730 1.00 88.69 97 MET A C 1
ATOM 780 O O . MET A 1 97 ? -4.555 11.096 2.569 1.00 88.69 97 MET A O 1
ATOM 784 N N . TRP A 1 98 ? -4.684 11.782 4.707 1.00 87.31 98 TRP A N 1
ATOM 785 C CA . TRP A 1 98 ? -3.984 13.045 4.481 1.00 87.31 98 TRP A CA 1
ATOM 786 C C . TRP A 1 98 ? -2.569 12.822 3.938 1.00 87.31 98 TRP A C 1
ATOM 788 O O . TRP A 1 98 ? -2.150 13.451 2.962 1.00 87.31 98 TRP A O 1
ATOM 798 N N . SER A 1 99 ? -1.837 11.887 4.543 1.00 86.56 99 SER A N 1
ATOM 799 C CA . SER A 1 99 ? -0.468 11.574 4.143 1.00 86.56 99 SER A CA 1
ATOM 800 C C . SER A 1 99 ? -0.410 10.924 2.760 1.00 86.56 99 SER A C 1
ATOM 802 O O . SER A 1 99 ? 0.418 11.316 1.939 1.00 86.56 99 SER A O 1
ATOM 804 N N . LEU A 1 100 ? -1.316 9.989 2.462 1.00 87.69 100 LEU A N 1
ATOM 805 C CA . LEU A 1 100 ? -1.412 9.343 1.151 1.00 87.69 100 LEU A CA 1
ATOM 806 C C . LEU A 1 100 ? -1.758 10.343 0.052 1.00 87.69 100 LEU A C 1
ATOM 808 O O . LEU A 1 100 ? -1.099 10.337 -0.983 1.00 87.69 100 LEU A O 1
ATOM 812 N N . LYS A 1 101 ? -2.702 11.261 0.295 1.00 85.62 101 LYS A N 1
ATOM 813 C CA . LYS A 1 101 ? -3.048 12.322 -0.662 1.00 85.62 101 LYS A CA 1
ATOM 814 C C . LYS A 1 101 ? -1.823 13.153 -1.048 1.00 85.62 101 LYS A C 1
ATOM 816 O O . LYS A 1 101 ? -1.591 13.407 -2.227 1.00 85.62 101 LYS A O 1
ATOM 821 N N . LYS A 1 102 ? -0.997 13.524 -0.065 1.00 84.38 102 LYS A N 1
ATOM 822 C CA . LYS A 1 102 ? 0.241 14.282 -0.299 1.00 84.38 102 LYS A CA 1
ATOM 823 C C . LYS A 1 102 ? 1.280 13.485 -1.099 1.00 84.38 102 LYS A C 1
ATOM 825 O O . LYS A 1 102 ? 2.031 14.070 -1.876 1.00 84.38 102 LYS A O 1
ATOM 830 N N . VAL A 1 103 ? 1.354 12.168 -0.894 1.00 85.06 103 VAL A N 1
ATOM 831 C CA . VAL A 1 103 ? 2.391 11.310 -1.492 1.00 85.06 103 VAL A CA 1
ATOM 832 C C . VAL A 1 103 ? 1.986 10.739 -2.849 1.00 85.06 103 VAL A C 1
ATOM 834 O O . VAL A 1 103 ? 2.871 10.538 -3.672 1.00 85.06 103 VAL A O 1
ATOM 837 N N . LEU A 1 104 ? 0.706 10.497 -3.118 1.00 83.19 104 LEU A N 1
ATOM 838 C CA . LEU A 1 104 ? 0.229 10.008 -4.417 1.00 83.19 104 LEU A CA 1
ATOM 839 C C . LEU A 1 104 ? -0.083 11.156 -5.381 1.00 83.19 104 LEU A C 1
ATOM 841 O O . LEU A 1 104 ? 0.179 11.030 -6.570 1.00 83.19 104 LEU A O 1
ATOM 845 N N . ASN A 1 105 ? -0.516 12.314 -4.866 1.00 82.44 105 ASN A N 1
ATOM 846 C CA . ASN A 1 105 ? -0.864 13.490 -5.672 1.00 82.44 105 ASN A CA 1
ATOM 847 C C . ASN A 1 105 ? -1.901 13.190 -6.773 1.00 82.44 105 ASN A C 1
ATOM 849 O O . ASN A 1 105 ? -1.852 13.780 -7.851 1.00 82.44 105 ASN A O 1
ATOM 853 N N . THR A 1 106 ? -2.823 12.273 -6.490 1.00 77.31 106 THR A N 1
ATOM 854 C CA . THR A 1 106 ? -3.958 11.940 -7.353 1.00 77.31 106 THR A CA 1
ATOM 855 C C . THR A 1 106 ? -5.231 12.586 -6.805 1.00 77.31 106 THR A C 1
ATOM 857 O O . THR A 1 106 ? -5.371 12.718 -5.579 1.00 77.31 106 THR A O 1
ATOM 860 N N . PRO A 1 107 ? -6.145 13.060 -7.673 1.00 74.88 107 PRO A N 1
ATOM 861 C CA . PRO A 1 107 ? -7.449 13.547 -7.237 1.00 74.88 107 PRO A CA 1
ATOM 862 C C . PRO A 1 107 ? -8.335 12.423 -6.679 1.00 74.88 107 PRO A C 1
ATOM 864 O O . PRO A 1 107 ? -9.280 12.715 -5.944 1.00 74.88 107 PRO A O 1
ATOM 867 N N . GLU A 1 108 ? -8.039 11.160 -6.997 1.00 79.19 108 GLU A N 1
ATOM 868 C CA . GLU A 1 108 ? -8.835 10.013 -6.572 1.00 79.19 108 GLU A CA 1
ATOM 869 C C . GLU A 1 108 ? -8.571 9.626 -5.111 1.00 79.19 108 GLU A C 1
ATOM 871 O O . GLU A 1 108 ? -7.446 9.647 -4.605 1.00 79.19 108 GLU A O 1
ATOM 876 N N . VAL A 1 109 ? -9.637 9.261 -4.398 1.00 77.06 109 VAL A N 1
ATOM 877 C CA . VAL A 1 109 ? -9.522 8.804 -3.012 1.00 77.06 109 VAL A CA 1
ATOM 878 C C . VAL A 1 109 ? -9.162 7.324 -3.013 1.00 77.06 109 VAL A C 1
ATOM 880 O O . VAL A 1 109 ? -9.962 6.482 -3.421 1.00 77.06 109 VAL A O 1
ATOM 883 N N . VAL A 1 110 ? -7.975 6.994 -2.503 1.00 82.88 110 VAL A N 1
ATOM 884 C CA . VAL A 1 110 ? -7.573 5.596 -2.324 1.00 82.88 110 VAL A CA 1
ATOM 885 C C . VAL A 1 110 ? -8.490 4.926 -1.310 1.00 82.88 110 VAL A C 1
ATOM 887 O O . VAL A 1 110 ? -8.650 5.399 -0.183 1.00 82.88 110 VAL A O 1
ATOM 890 N N . ARG A 1 111 ? -9.068 3.790 -1.698 1.00 85.56 111 ARG A N 1
ATOM 891 C CA . ARG A 1 111 ? -9.888 2.983 -0.798 1.00 85.56 111 ARG A CA 1
ATOM 892 C C . ARG A 1 111 ? -9.013 2.345 0.283 1.00 85.56 111 ARG A C 1
ATOM 894 O O . ARG A 1 111 ? -8.085 1.596 -0.030 1.00 85.56 111 ARG A O 1
ATOM 901 N N . ILE A 1 112 ? -9.346 2.633 1.540 1.00 91.12 112 ILE A N 1
ATOM 902 C CA . ILE A 1 112 ? -8.722 2.039 2.724 1.00 91.12 112 ILE A CA 1
ATOM 903 C C . ILE A 1 112 ? -9.649 0.950 3.271 1.00 91.12 112 ILE A C 1
ATOM 905 O O . ILE A 1 112 ? -10.817 1.209 3.560 1.00 91.12 112 ILE A O 1
ATOM 909 N N . TYR A 1 113 ? -9.125 -0.262 3.416 1.00 93.62 113 TYR A N 1
ATOM 910 C CA . TYR A 1 113 ? -9.778 -1.374 4.103 1.00 93.62 113 TYR A CA 1
ATOM 911 C C . TYR A 1 113 ? -9.311 -1.387 5.552 1.00 93.62 113 TYR A C 1
ATOM 913 O O . TYR A 1 113 ? -8.117 -1.271 5.809 1.00 93.62 113 TYR A O 1
ATOM 921 N N . VAL A 1 114 ? -10.246 -1.499 6.488 1.00 91.56 114 VAL A N 1
ATOM 922 C CA . VAL A 1 114 ? -9.964 -1.514 7.926 1.00 91.56 114 VAL A CA 1
ATOM 923 C C . VAL A 1 114 ? -10.239 -2.921 8.433 1.00 91.56 114 VAL A C 1
ATOM 925 O O . VAL A 1 114 ? -11.317 -3.452 8.161 1.00 91.56 114 VAL A O 1
ATOM 928 N N . GLY A 1 115 ? -9.269 -3.513 9.125 1.00 85.88 115 GLY A N 1
ATOM 929 C CA . GLY A 1 115 ? -9.360 -4.871 9.654 1.00 85.88 115 GLY A CA 1
ATOM 930 C C . GLY A 1 115 ? -8.353 -5.149 10.749 1.00 85.88 115 GLY A C 1
ATOM 931 O O . GLY A 1 115 ? -7.467 -4.297 10.988 1.00 85.88 115 GLY A O 1
#